Protein AF-A0A7S4FEI1-F1 (afdb_monomer)

InterPro domains:
  IPR031046 Carnosine synthase 1 [PTHR48066] (3-116)

Solvent-accessible surface area (backbone atoms only — not comparable to full-atom values): 7763 Å² total; per-residue (Å²): 130,86,86,80,53,77,41,28,31,39,32,52,73,62,85,70,90,66,58,76,46,37,78,15,80,45,72,69,45,41,54,49,46,55,50,53,46,64,76,40,38,72,61,54,26,67,72,67,73,50,90,49,73,87,72,69,42,73,44,79,46,64,56,82,84,78,87,54,68,48,76,53,70,45,63,52,84,41,35,80,78,44,74,49,49,27,35,44,44,78,49,50,88,75,70,42,80,70,53,70,40,79,71,45,85,65,57,70,72,58,51,50,54,53,53,50,49,49,52,54,52,31,70,74,68,18,81,90,55

pLDDT: mean 91.98, std 7.19, range [47.62, 98.12]

Foldseek 3Di:
DPDADPFKWKDWPDDDQLPLIATRRDPVSVVVSVVVCVVCVVVVCVVRVNDDVVNGDMDMHHDDDDWDKDKDFDDDQLDTPDIAIWTWDQADPSRHTPDIHTRDPDDPVVVVVVVVVVSVVSNVPVHVD

Nearest PDB structures (foldseek):
  7u9k-assembly1_B  TM=7.439E-01  e=8.350E-04  Staphylococcus aureus subsp. aureus NCTC 8325
  4wd3-assembly1_B  TM=6.731E-01  e=2.593E-04  Bacillus subtilis subsp. subtilis
  2zdh-assembly1_B  TM=7.473E-01  e=4.138E-03  unclassified
  2yzn-assembly1_B  TM=7.157E-01  e=5.293E-03  Thermus thermophilus HB8
  2yzg-assembly1_B  TM=7.152E-01  e=1.253E-02  Thermus thermophilus HB8

Secondary structure (DSSP, 8-state):
---PPSSEEEEESS-STTTT-EEESSHHHHHHHHHHHHHTHHHHHHHHT---TTTS-EEEEEPPPS--EEEEEEEETTEEEEEEEEEEPPP-GGG----EESS--S-HHHHHHHHHHHHHHHHHH-TT-

Radius of gyration: 17.28 Å; Cα contacts (8 Å, |Δi|>4): 193; chains: 1; bounding box: 33×35×39 Å

Mean predicted aligned error: 4.48 Å

Sequence (129 aa):
ANDLKLPLMVKPSLGAGKYFLCGAANLQELARGVQAFYANLPSFMGKWGIETADEARIVIEEFVTGSEVDVDAVIQDGKVLFAAVSDNKPPLHNFMETGCLCPSALPCEDQAKLLQLLENVVSMYGDGL

Organism: NCBI:txid73025

Structure (mmCIF, N/CA/C/O backbone):
data_AF-A0A7S4FEI1-F1
#
_entry.id   AF-A0A7S4FEI1-F1
#
loop_
_atom_site.group_PDB
_atom_site.id
_atom_site.type_symbol
_atom_site.label_atom_id
_atom_site.label_alt_id
_atom_site.label_comp_id
_atom_site.label_asym_id
_atom_site.label_entity_id
_atom_site.label_seq_id
_atom_site.pdbx_PDB_ins_code
_atom_site.Cartn_x
_atom_site.Cartn_y
_atom_site.Cartn_z
_atom_site.occupancy
_atom_site.B_iso_or_equiv
_atom_site.auth_seq_id
_atom_site.auth_comp_id
_atom_site.auth_asym_id
_atom_site.auth_atom_id
_atom_site.pdbx_PDB_model_num
ATOM 1 N N . ALA A 1 1 ? -11.150 1.471 -22.283 1.00 47.62 1 ALA A N 1
ATOM 2 C CA . ALA A 1 1 ? -10.052 1.487 -21.300 1.00 47.62 1 ALA A CA 1
ATOM 3 C C . ALA A 1 1 ? -10.105 2.846 -20.627 1.00 47.62 1 ALA A C 1
ATOM 5 O O . ALA A 1 1 ? -10.289 3.817 -21.347 1.00 47.62 1 ALA A O 1
ATOM 6 N N . ASN A 1 2 ? -10.075 2.917 -19.297 1.00 59.69 2 ASN A N 1
ATOM 7 C CA . ASN A 1 2 ? -10.034 4.211 -18.614 1.00 59.69 2 ASN A CA 1
ATOM 8 C C . ASN A 1 2 ? -8.683 4.873 -18.912 1.00 59.69 2 ASN A C 1
ATOM 10 O O . ASN A 1 2 ? -7.651 4.210 -18.805 1.00 59.69 2 ASN A O 1
ATOM 14 N N . ASP A 1 3 ? -8.701 6.143 -19.313 1.00 87.94 3 ASP A N 1
ATOM 15 C CA . ASP A 1 3 ? -7.488 6.916 -19.577 1.00 87.94 3 ASP A CA 1
ATOM 16 C C . ASP A 1 3 ? -6.783 7.218 -18.247 1.00 87.94 3 ASP A C 1
ATOM 18 O O . ASP A 1 3 ? -7.222 8.081 -17.486 1.00 87.94 3 ASP A O 1
ATOM 22 N N . LEU A 1 4 ? -5.711 6.474 -17.958 1.00 91.56 4 LEU A N 1
ATOM 23 C CA . LEU A 1 4 ? -4.880 6.678 -16.771 1.00 91.56 4 LEU A CA 1
ATOM 24 C C . LEU A 1 4 ? -4.077 7.980 -16.887 1.00 91.56 4 LEU A C 1
ATOM 26 O O . LEU A 1 4 ? -3.498 8.274 -17.938 1.00 91.56 4 LEU A O 1
ATOM 30 N N . LYS A 1 5 ? -3.990 8.735 -15.791 1.00 94.69 5 LYS A N 1
ATOM 31 C CA . LYS A 1 5 ? -3.251 9.998 -15.719 1.00 94.69 5 LYS A CA 1
ATOM 32 C C . LYS A 1 5 ? -1.927 9.826 -14.993 1.00 94.69 5 LYS A C 1
ATOM 34 O O . LYS A 1 5 ? -1.833 9.160 -13.971 1.00 94.69 5 LYS A O 1
ATOM 39 N N . LEU A 1 6 ? -0.898 10.480 -15.523 1.00 94.81 6 LEU A N 1
ATOM 40 C CA . LEU A 1 6 ? 0.394 10.591 -14.854 1.00 94.81 6 LEU A CA 1
ATOM 41 C C . LEU A 1 6 ? 0.277 11.472 -13.589 1.00 94.81 6 LEU A C 1
ATOM 43 O O . LEU A 1 6 ? -0.487 12.442 -13.614 1.00 94.81 6 LEU A O 1
ATOM 47 N N . PRO A 1 7 ? 1.075 11.211 -12.534 1.00 95.75 7 PRO A N 1
ATOM 48 C CA . PRO A 1 7 ? 2.044 10.117 -12.427 1.00 95.75 7 PRO A CA 1
ATOM 49 C C . PRO A 1 7 ? 1.381 8.747 -12.209 1.00 95.75 7 PRO A C 1
ATOM 51 O O . PRO A 1 7 ? 0.300 8.651 -11.641 1.00 95.75 7 PRO A O 1
ATOM 54 N N . LEU A 1 8 ? 2.047 7.686 -12.666 1.00 96.19 8 LEU A N 1
ATOM 55 C CA . LEU A 1 8 ? 1.599 6.295 -12.542 1.00 96.19 8 LEU A CA 1
ATOM 56 C C . LEU A 1 8 ? 2.522 5.495 -11.622 1.00 96.19 8 LEU A C 1
ATOM 58 O O . LEU A 1 8 ? 3.690 5.840 -11.448 1.00 96.19 8 LEU A O 1
ATOM 62 N N . MET A 1 9 ? 2.011 4.387 -11.099 1.00 94.75 9 MET A N 1
ATOM 63 C CA . MET A 1 9 ? 2.762 3.371 -10.370 1.00 94.75 9 MET A CA 1
ATOM 64 C C . MET A 1 9 ? 2.762 2.055 -11.130 1.00 94.75 9 MET A C 1
ATOM 66 O O . MET A 1 9 ? 1.725 1.608 -11.610 1.00 94.75 9 MET A O 1
ATOM 70 N N . VAL A 1 10 ? 3.930 1.421 -11.194 1.00 95.00 10 VAL A N 1
ATOM 71 C CA . VAL A 1 10 ? 4.117 0.046 -11.656 1.00 95.00 10 VAL A CA 1
ATOM 72 C C . VAL A 1 10 ? 4.426 -0.813 -10.440 1.00 95.00 10 VAL A C 1
ATOM 74 O O . VAL A 1 10 ? 5.393 -0.543 -9.724 1.00 95.00 10 VAL A O 1
ATOM 77 N N . LYS A 1 11 ? 3.624 -1.853 -10.215 1.00 93.94 11 LYS A N 1
ATOM 78 C CA . LYS A 1 11 ? 3.845 -2.827 -9.142 1.00 93.94 11 LYS A CA 1
ATOM 79 C C . LYS A 1 11 ? 3.569 -4.248 -9.623 1.00 93.94 11 LYS A C 1
ATOM 81 O O . LYS A 1 11 ? 2.666 -4.430 -10.440 1.00 93.94 11 LYS A O 1
ATOM 86 N N . PRO A 1 12 ? 4.296 -5.264 -9.142 1.00 93.62 12 PRO A N 1
ATOM 87 C CA . PRO A 1 12 ? 3.886 -6.646 -9.351 1.00 93.62 12 PRO A CA 1
ATOM 88 C C . PRO A 1 12 ? 2.496 -6.894 -8.748 1.00 93.62 12 PRO A C 1
ATOM 90 O O . PRO A 1 12 ? 2.151 -6.316 -7.719 1.00 93.62 12 PRO A O 1
ATOM 93 N N . SER A 1 13 ? 1.689 -7.750 -9.376 1.00 91.44 13 SER A N 1
ATOM 94 C CA . SER A 1 13 ? 0.368 -8.124 -8.847 1.00 91.44 13 SER A CA 1
ATOM 95 C C . SER A 1 13 ? 0.444 -9.073 -7.648 1.00 91.44 13 SER A C 1
ATOM 97 O O . SER A 1 13 ? -0.549 -9.258 -6.954 1.00 91.44 13 SER A O 1
ATOM 99 N N . LEU A 1 14 ? 1.602 -9.704 -7.441 1.00 90.38 14 LEU A N 1
ATOM 100 C CA . LEU A 1 14 ? 1.886 -10.664 -6.377 1.00 90.38 14 LEU A CA 1
ATOM 101 C C . LEU A 1 14 ? 3.173 -10.279 -5.639 1.00 90.38 14 LEU A C 1
ATOM 103 O O . LEU A 1 14 ? 3.964 -9.467 -6.115 1.00 90.38 14 LEU A O 1
ATOM 107 N N . GLY A 1 15 ? 3.414 -10.921 -4.499 1.00 88.12 15 GLY A N 1
ATOM 108 C CA . GLY A 1 15 ? 4.566 -10.642 -3.645 1.00 88.12 15 GLY A CA 1
ATOM 109 C C . GLY A 1 15 ? 4.314 -9.492 -2.669 1.00 88.12 15 GLY A C 1
ATOM 110 O O . GLY A 1 15 ? 3.203 -8.982 -2.550 1.00 88.12 15 GLY A O 1
ATOM 111 N N . ALA A 1 16 ? 5.353 -9.113 -1.927 1.00 86.19 16 ALA A N 1
ATOM 112 C CA . ALA A 1 16 ? 5.267 -8.117 -0.859 1.00 86.19 16 ALA A CA 1
ATOM 113 C C . ALA A 1 16 ? 6.559 -7.286 -0.732 1.00 86.19 16 ALA A C 1
ATOM 115 O O . ALA A 1 16 ? 7.520 -7.457 -1.488 1.00 86.19 16 ALA A O 1
ATOM 116 N N . GLY A 1 17 ? 6.595 -6.367 0.239 1.00 81.88 17 GLY A N 1
ATOM 117 C CA . GLY A 1 17 ? 7.811 -5.632 0.613 1.00 81.88 17 GLY A CA 1
ATOM 118 C C . GLY A 1 17 ? 8.298 -4.628 -0.434 1.00 81.88 17 GLY A C 1
ATOM 119 O O . GLY A 1 17 ? 9.501 -4.401 -0.546 1.00 81.88 17 GLY A O 1
ATOM 120 N N . LYS A 1 18 ? 7.377 -4.065 -1.229 1.00 81.06 18 LYS A N 1
ATOM 121 C CA . LYS A 1 18 ? 7.648 -3.009 -2.226 1.00 81.06 18 LYS A CA 1
ATOM 122 C C . LYS A 1 18 ? 8.659 -3.419 -3.315 1.00 81.06 18 LYS A C 1
ATOM 124 O O . LYS A 1 18 ? 9.283 -2.580 -3.962 1.00 81.06 18 LYS A O 1
ATOM 129 N N . TYR A 1 19 ? 8.808 -4.725 -3.552 1.00 81.62 19 TYR A N 1
ATOM 130 C CA . TYR A 1 19 ? 9.710 -5.266 -4.569 1.00 81.62 19 TYR A CA 1
ATOM 131 C C . TYR A 1 19 ? 9.279 -4.828 -5.977 1.00 81.62 19 TYR A C 1
ATOM 133 O O . TYR A 1 19 ? 8.124 -5.008 -6.350 1.00 81.62 19 TYR A O 1
ATOM 141 N N . PHE A 1 20 ? 10.207 -4.262 -6.756 1.00 85.94 20 PHE A N 1
ATOM 142 C CA . PHE A 1 20 ? 9.950 -3.698 -8.095 1.00 85.94 20 PHE A CA 1
ATOM 143 C C . PHE A 1 20 ? 8.848 -2.627 -8.160 1.00 85.94 20 PHE A C 1
ATOM 145 O O . PHE A 1 20 ? 8.312 -2.362 -9.235 1.00 85.94 20 PHE A O 1
ATOM 152 N N . LEU A 1 21 ? 8.539 -1.978 -7.036 1.00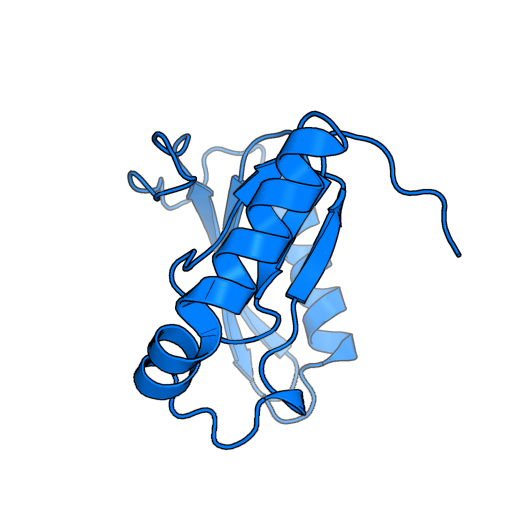 89.12 21 LEU A N 1
ATOM 153 C CA . LEU A 1 21 ? 7.637 -0.836 -7.012 1.00 89.12 21 LEU A CA 1
ATOM 154 C C . LEU A 1 21 ? 8.324 0.378 -7.659 1.00 89.12 21 LEU A C 1
ATOM 156 O O . LEU A 1 21 ? 9.398 0.797 -7.225 1.00 89.12 21 LEU A O 1
ATOM 160 N N . CYS A 1 22 ? 7.724 0.939 -8.709 1.00 91.88 22 CYS A N 1
ATOM 161 C CA . CYS A 1 22 ? 8.309 2.037 -9.479 1.00 91.88 22 CYS A CA 1
ATOM 162 C C . CYS A 1 22 ? 7.270 3.120 -9.781 1.00 91.88 22 CYS A C 1
ATOM 164 O O . CYS A 1 22 ? 6.207 2.827 -10.323 1.00 91.88 22 CYS A O 1
ATOM 166 N N . GLY A 1 23 ? 7.598 4.372 -9.456 1.00 93.44 23 GLY A N 1
ATOM 167 C CA . GLY A 1 23 ? 6.818 5.539 -9.867 1.00 93.44 23 GLY A CA 1
ATOM 168 C C . GLY A 1 23 ? 7.279 6.073 -11.219 1.00 93.44 23 GLY A C 1
ATOM 169 O O . GLY A 1 23 ? 8.473 6.073 -11.516 1.00 93.44 23 GLY A O 1
ATOM 170 N N . ALA A 1 24 ? 6.328 6.538 -12.025 1.00 95.44 24 ALA A N 1
ATOM 171 C CA . ALA A 1 24 ? 6.554 7.065 -13.361 1.00 95.44 24 ALA A CA 1
ATOM 172 C C . ALA A 1 24 ? 5.822 8.398 -13.559 1.00 95.44 24 ALA A C 1
ATOM 174 O O . ALA A 1 24 ? 4.599 8.444 -13.680 1.00 95.44 24 ALA A O 1
ATOM 175 N N . ALA A 1 25 ? 6.574 9.493 -13.651 1.00 95.94 25 ALA A N 1
ATOM 176 C CA . ALA A 1 25 ? 6.047 10.828 -13.930 1.00 95.94 25 ALA A CA 1
ATOM 177 C C . ALA A 1 25 ? 5.783 11.071 -15.425 1.00 95.94 25 ALA A C 1
ATOM 179 O O . ALA A 1 25 ? 5.126 12.041 -15.798 1.00 95.94 25 ALA A O 1
ATOM 180 N N . ASN A 1 26 ? 6.290 10.197 -16.296 1.00 96.44 26 ASN A N 1
ATOM 181 C CA . ASN A 1 26 ? 6.115 10.266 -17.744 1.00 96.44 26 ASN A CA 1
ATOM 182 C C . ASN A 1 26 ? 6.146 8.868 -18.388 1.00 96.44 26 ASN A C 1
ATOM 184 O O . ASN A 1 26 ? 6.508 7.871 -17.761 1.00 96.44 26 ASN A O 1
ATOM 188 N N . LEU A 1 27 ? 5.791 8.794 -19.675 1.00 95.94 27 LEU A N 1
ATOM 189 C CA . LEU A 1 27 ? 5.736 7.530 -20.423 1.00 95.94 27 LEU A CA 1
ATOM 190 C C . LEU A 1 27 ? 7.103 6.845 -20.573 1.00 95.94 27 LEU A C 1
ATOM 192 O O . LEU A 1 27 ? 7.166 5.621 -20.674 1.00 95.94 27 LEU A O 1
ATOM 196 N N . GLN A 1 28 ? 8.199 7.609 -20.580 1.00 97.44 28 GLN A N 1
ATOM 197 C CA . GLN A 1 28 ? 9.542 7.039 -20.678 1.00 97.44 28 GLN A CA 1
ATOM 198 C C . GLN A 1 28 ? 9.926 6.313 -19.383 1.00 97.44 28 GLN A C 1
ATOM 200 O O . GLN A 1 28 ? 10.482 5.216 -19.429 1.00 97.44 28 GLN A O 1
ATOM 205 N N . GLU A 1 29 ? 9.613 6.901 -18.229 1.00 96.19 29 GLU A N 1
ATOM 206 C CA . GLU A 1 29 ? 9.776 6.260 -16.922 1.00 96.19 29 GLU A CA 1
ATOM 207 C C . GLU A 1 29 ? 8.876 5.037 -16.773 1.00 96.19 29 GLU A C 1
ATOM 209 O O . GLU A 1 29 ? 9.350 4.001 -16.311 1.00 96.19 29 GLU A O 1
ATOM 214 N N . LEU A 1 30 ? 7.629 5.116 -17.248 1.00 96.38 30 LEU A N 1
ATOM 215 C CA . LEU A 1 30 ? 6.710 3.978 -17.260 1.00 96.38 30 LEU A CA 1
ATOM 216 C C . LEU A 1 30 ? 7.303 2.804 -18.049 1.00 96.38 30 LEU A C 1
ATOM 218 O O . LEU A 1 30 ? 7.411 1.695 -17.527 1.00 96.38 30 LEU A O 1
ATOM 222 N N . ALA A 1 31 ? 7.742 3.054 -19.287 1.00 96.31 31 ALA A N 1
ATOM 223 C CA . ALA A 1 31 ? 8.361 2.034 -20.129 1.00 96.31 31 ALA A CA 1
ATOM 224 C C . ALA A 1 31 ? 9.601 1.422 -19.459 1.00 96.31 31 ALA A C 1
ATOM 226 O O . ALA A 1 31 ? 9.780 0.204 -19.488 1.00 96.31 31 ALA A O 1
ATOM 227 N N . ARG A 1 32 ? 10.424 2.249 -18.802 1.00 96.06 32 ARG A N 1
ATOM 228 C CA . ARG A 1 32 ? 11.606 1.793 -18.061 1.00 96.06 32 ARG A CA 1
ATOM 229 C C . ARG A 1 32 ? 11.233 0.898 -16.878 1.00 96.06 32 ARG A C 1
ATOM 231 O O . ARG A 1 32 ? 11.870 -0.135 -16.702 1.00 96.06 32 ARG A O 1
ATOM 238 N N . GLY A 1 33 ? 10.217 1.263 -16.095 1.00 94.00 33 GLY A N 1
ATOM 239 C CA . GLY A 1 33 ? 9.743 0.469 -14.957 1.00 94.00 33 GLY A CA 1
ATOM 240 C C . GLY A 1 33 ? 9.230 -0.907 -15.386 1.00 94.00 33 GLY A C 1
ATOM 241 O O . GLY A 1 33 ? 9.636 -1.927 -14.830 1.00 94.00 33 GLY A O 1
ATOM 242 N N . VAL A 1 34 ? 8.423 -0.948 -16.451 1.00 95.31 34 VAL A N 1
ATOM 243 C CA . VAL A 1 34 ? 7.917 -2.200 -17.038 1.00 95.31 34 VAL A CA 1
ATOM 244 C C . VAL A 1 34 ? 9.063 -3.081 -17.540 1.00 95.31 34 VAL A C 1
ATOM 246 O O . VAL A 1 34 ? 9.131 -4.264 -17.210 1.00 95.31 34 VAL A O 1
ATOM 249 N N . GLN A 1 35 ? 9.997 -2.513 -18.307 1.00 95.44 35 GLN A N 1
ATOM 250 C CA . GLN A 1 35 ? 11.161 -3.247 -18.813 1.00 95.44 35 GLN A CA 1
ATOM 251 C C . GLN A 1 35 ? 12.044 -3.775 -17.678 1.00 95.44 35 GLN A C 1
ATOM 253 O O . GLN A 1 35 ? 12.506 -4.912 -17.746 1.00 95.44 35 GLN A O 1
ATOM 258 N N . ALA A 1 36 ? 12.252 -2.981 -16.623 1.00 93.25 36 ALA A N 1
ATOM 259 C CA . ALA A 1 36 ? 13.047 -3.383 -15.470 1.00 93.25 36 ALA A CA 1
ATOM 260 C C . ALA A 1 36 ? 12.434 -4.584 -14.735 1.00 93.25 36 ALA A C 1
ATOM 262 O O . ALA A 1 36 ? 13.176 -5.489 -14.355 1.00 93.25 36 ALA A O 1
ATOM 263 N N . PHE A 1 37 ? 11.106 -4.634 -14.577 1.00 93.44 37 PHE A N 1
ATOM 264 C CA . PHE A 1 37 ? 10.431 -5.800 -14.002 1.00 93.44 37 PHE A CA 1
ATOM 265 C C . PHE A 1 37 ? 10.671 -7.055 -14.850 1.00 93.44 37 PHE A C 1
ATOM 267 O O . PHE A 1 37 ? 11.189 -8.047 -14.340 1.00 93.44 37 PHE A O 1
ATOM 274 N N . TYR A 1 38 ? 10.387 -7.001 -16.156 1.00 92.88 38 TYR A N 1
ATOM 275 C CA . TYR A 1 38 ? 10.528 -8.173 -17.027 1.00 92.88 38 TYR A CA 1
ATOM 276 C C . TYR A 1 38 ? 11.980 -8.633 -17.205 1.00 92.88 38 TYR A C 1
ATOM 278 O O . TYR A 1 38 ? 12.236 -9.832 -17.291 1.00 92.88 38 TYR A O 1
ATOM 286 N N . ALA A 1 39 ? 12.947 -7.712 -17.182 1.00 94.00 39 ALA A N 1
ATOM 287 C CA . ALA A 1 39 ? 14.368 -8.060 -17.182 1.00 94.00 39 ALA A CA 1
ATOM 288 C C . ALA A 1 39 ? 14.794 -8.830 -15.916 1.00 94.00 39 ALA A C 1
ATOM 290 O O . ALA A 1 39 ? 15.758 -9.590 -15.954 1.00 94.00 39 ALA A O 1
ATOM 291 N N . ASN A 1 40 ? 14.073 -8.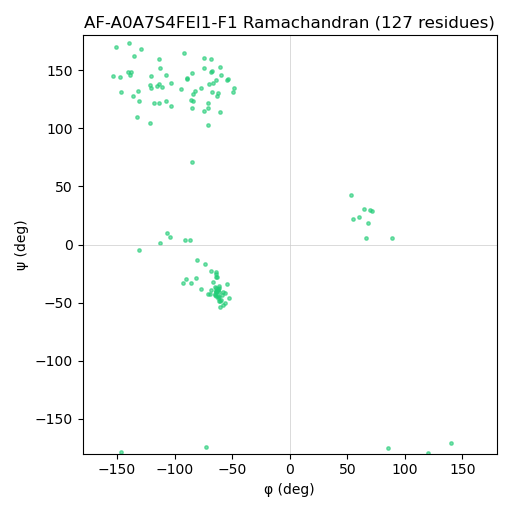655 -14.804 1.00 93.06 40 ASN A N 1
ATOM 292 C CA . ASN A 1 40 ? 14.333 -9.327 -13.531 1.00 93.06 40 ASN A CA 1
ATOM 293 C C . ASN A 1 40 ? 13.306 -10.423 -13.200 1.00 93.06 40 ASN A C 1
ATOM 295 O O . ASN A 1 40 ? 13.321 -10.958 -12.087 1.00 93.06 40 ASN A O 1
ATOM 299 N N . LEU A 1 41 ? 12.445 -10.790 -14.155 1.00 92.31 41 LEU A N 1
ATOM 300 C CA . LEU A 1 41 ? 11.352 -11.737 -13.951 1.00 92.31 41 LEU A CA 1
ATOM 301 C C . LEU A 1 41 ? 11.811 -13.074 -13.338 1.00 92.31 41 LEU A C 1
ATOM 303 O O . LEU A 1 41 ? 11.204 -13.483 -12.350 1.00 92.31 41 LEU A O 1
ATOM 307 N N . PRO A 1 42 ? 12.906 -13.723 -13.798 1.00 93.31 42 PRO A N 1
ATOM 308 C CA . PRO A 1 42 ? 13.347 -14.986 -13.199 1.00 93.31 42 PRO A CA 1
ATOM 309 C C . PRO A 1 42 ? 13.726 -14.858 -11.717 1.00 93.31 42 PRO A C 1
ATOM 311 O O . PRO A 1 42 ? 13.436 -15.745 -10.919 1.00 93.31 42 PRO A O 1
ATOM 314 N N . SER A 1 43 ? 14.343 -13.735 -11.333 1.00 92.81 43 SER A N 1
ATOM 315 C CA . SER A 1 43 ? 14.720 -13.455 -9.940 1.00 92.81 43 SER A CA 1
ATOM 316 C C . SER A 1 43 ? 13.486 -13.206 -9.071 1.00 92.81 43 SER A C 1
ATOM 318 O O . SER A 1 43 ? 13.378 -13.737 -7.966 1.00 92.81 43 SER A O 1
ATOM 320 N N . PHE A 1 44 ? 12.521 -12.444 -9.594 1.00 92.69 44 PHE A N 1
ATOM 321 C CA . PHE A 1 44 ? 11.243 -12.213 -8.930 1.00 92.69 44 PHE A CA 1
ATOM 322 C C . PHE A 1 44 ? 10.473 -13.522 -8.709 1.00 92.69 44 PHE A C 1
ATOM 324 O O . PHE A 1 44 ? 10.057 -13.800 -7.585 1.00 92.69 44 PHE A O 1
ATOM 331 N N . MET A 1 45 ? 10.350 -14.347 -9.752 1.00 93.56 45 MET A N 1
ATOM 332 C CA . MET A 1 45 ? 9.674 -15.643 -9.687 1.00 93.56 45 MET A CA 1
ATOM 333 C C . MET A 1 45 ? 10.338 -16.578 -8.675 1.00 93.56 45 MET A C 1
ATOM 335 O O . MET A 1 45 ? 9.659 -17.117 -7.806 1.00 93.56 45 MET A O 1
ATOM 339 N N . GLY A 1 46 ? 11.670 -16.698 -8.718 1.00 93.56 46 GLY A N 1
ATOM 340 C CA . GLY A 1 46 ? 12.418 -17.523 -7.770 1.00 93.56 46 GLY A CA 1
ATOM 341 C C . GLY 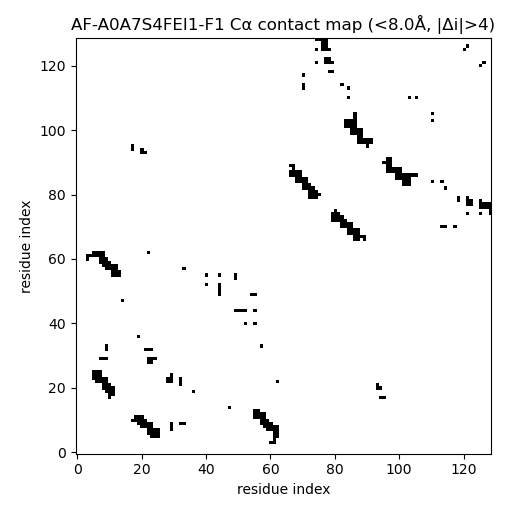A 1 46 ? 12.269 -17.067 -6.315 1.00 93.56 46 GLY A C 1
ATOM 342 O O . GLY A 1 46 ? 12.186 -17.902 -5.419 1.00 93.56 46 GLY A O 1
ATOM 343 N N . LYS A 1 47 ? 12.184 -15.752 -6.066 1.00 92.75 47 LYS A N 1
ATOM 344 C CA . LYS A 1 47 ? 11.991 -15.202 -4.715 1.00 92.75 47 LYS A CA 1
ATOM 345 C C . LYS A 1 47 ? 10.610 -15.514 -4.134 1.00 92.75 47 LYS A C 1
ATOM 347 O O . LYS A 1 47 ? 10.509 -15.755 -2.935 1.00 92.75 47 LYS A O 1
ATOM 352 N N . TRP A 1 48 ? 9.566 -15.463 -4.959 1.00 92.38 48 TRP A N 1
ATOM 353 C CA . TRP A 1 48 ? 8.175 -15.595 -4.511 1.00 92.38 48 TRP A CA 1
ATOM 354 C C . TRP A 1 48 ? 7.551 -16.961 -4.810 1.00 92.38 48 TRP A C 1
ATOM 356 O O . TRP A 1 48 ? 6.361 -17.137 -4.577 1.00 92.38 48 TRP A O 1
ATOM 366 N N . GLY A 1 49 ? 8.337 -17.923 -5.302 1.00 92.31 49 GLY A N 1
ATOM 367 C CA . GLY A 1 49 ? 7.857 -19.272 -5.610 1.00 92.31 49 GLY A CA 1
ATOM 368 C C . GLY A 1 49 ? 6.826 -19.305 -6.739 1.00 92.31 49 GLY A C 1
ATOM 369 O O . GLY A 1 49 ? 5.932 -20.142 -6.716 1.00 92.31 49 GLY A O 1
ATOM 370 N N . ILE A 1 50 ? 6.919 -18.379 -7.696 1.00 91.81 50 ILE A N 1
ATOM 371 C CA . ILE A 1 50 ? 6.009 -18.321 -8.843 1.00 91.81 50 ILE A CA 1
ATOM 372 C C . ILE A 1 50 ? 6.522 -19.284 -9.913 1.00 91.81 50 ILE A C 1
ATOM 374 O O . ILE A 1 50 ? 7.666 -19.165 -10.357 1.00 91.81 50 ILE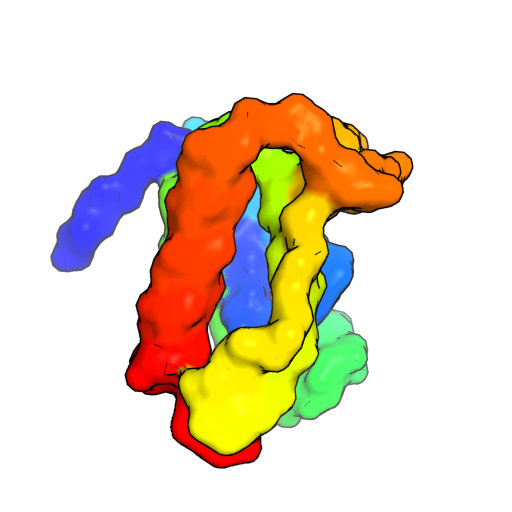 A O 1
ATOM 378 N N . GLU A 1 51 ? 5.682 -20.227 -10.331 1.00 90.44 51 GLU A N 1
ATOM 379 C CA . GLU A 1 51 ? 6.081 -21.300 -11.246 1.00 90.44 51 GLU A CA 1
ATOM 380 C C . GLU A 1 51 ? 5.980 -20.874 -12.711 1.00 90.44 51 GLU A C 1
ATOM 382 O O . GLU A 1 51 ? 6.803 -21.278 -13.536 1.00 90.44 51 GLU A O 1
ATOM 387 N N . THR A 1 52 ? 5.005 -20.022 -13.043 1.00 89.06 52 THR A N 1
ATOM 388 C CA . THR A 1 52 ? 4.745 -19.612 -14.426 1.00 89.06 52 THR A CA 1
ATOM 389 C C . THR A 1 52 ? 4.863 -18.103 -14.623 1.00 89.06 52 THR A C 1
ATOM 391 O O . THR A 1 52 ? 4.500 -17.296 -13.770 1.00 89.06 52 THR A O 1
ATOM 394 N N . ALA A 1 53 ? 5.358 -17.688 -15.791 1.00 84.62 53 ALA A N 1
ATOM 395 C CA . ALA A 1 53 ? 5.459 -16.265 -16.123 1.00 84.62 53 ALA A CA 1
ATOM 396 C C . ALA A 1 53 ? 4.079 -15.580 -16.192 1.00 84.62 53 ALA A C 1
ATOM 398 O O . ALA A 1 53 ? 3.974 -14.389 -15.909 1.00 84.62 53 ALA A O 1
ATOM 399 N N . ASP A 1 54 ? 3.022 -16.333 -16.514 1.00 86.44 54 ASP A N 1
ATOM 400 C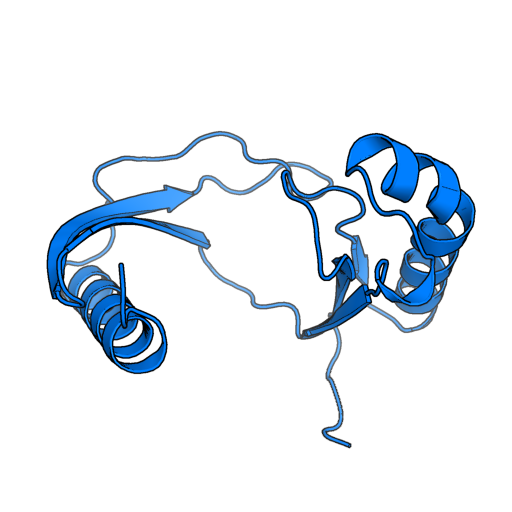 CA . ASP A 1 54 ? 1.652 -15.821 -16.626 1.00 86.44 54 ASP A CA 1
ATOM 401 C C . ASP A 1 54 ? 1.050 -15.392 -15.278 1.00 86.44 54 ASP A C 1
ATOM 403 O O . ASP A 1 54 ? 0.125 -14.572 -15.248 1.00 86.44 54 ASP A O 1
ATOM 407 N N . GLU A 1 55 ? 1.572 -15.920 -14.170 1.00 85.94 55 GLU A N 1
ATOM 408 C CA . GLU A 1 55 ? 1.219 -15.531 -12.799 1.00 85.94 55 GLU A CA 1
ATOM 409 C C . GLU A 1 55 ? 1.967 -14.268 -12.351 1.00 85.94 55 GLU A C 1
ATOM 411 O O . GLU A 1 55 ? 1.454 -13.476 -11.557 1.00 85.94 55 GLU A O 1
ATOM 416 N N . ALA A 1 56 ? 3.163 -14.030 -12.892 1.00 88.50 56 ALA A N 1
ATOM 417 C CA . ALA A 1 56 ? 3.998 -12.880 -12.569 1.00 88.50 56 ALA A CA 1
ATOM 418 C C . ALA A 1 56 ? 3.613 -11.647 -13.410 1.00 88.50 56 ALA A C 1
ATOM 420 O O . ALA A 1 56 ? 4.343 -11.208 -14.301 1.00 88.50 56 ALA A O 1
ATOM 421 N N . ARG A 1 57 ? 2.442 -11.075 -13.109 1.00 91.38 57 ARG A N 1
ATOM 422 C CA . ARG A 1 57 ? 1.906 -9.882 -13.784 1.00 91.38 57 ARG A CA 1
ATOM 423 C C . ARG A 1 57 ? 2.306 -8.592 -13.075 1.00 91.38 57 ARG A C 1
ATOM 425 O O . ARG A 1 57 ? 2.713 -8.585 -11.914 1.00 91.38 57 ARG A O 1
ATOM 432 N N . ILE A 1 58 ? 2.127 -7.482 -13.783 1.00 93.75 58 ILE A N 1
ATOM 433 C CA . ILE A 1 58 ? 2.202 -6.131 -13.224 1.00 93.75 58 ILE A CA 1
ATOM 434 C C . ILE A 1 58 ? 0.827 -5.468 -13.242 1.00 93.75 58 ILE A C 1
ATOM 436 O O . ILE A 1 58 ? -0.002 -5.740 -14.111 1.00 93.75 58 ILE A O 1
ATOM 440 N N . VAL A 1 59 ? 0.624 -4.556 -12.303 1.00 94.88 59 VAL A N 1
ATOM 441 C CA . VAL A 1 59 ? -0.484 -3.609 -12.255 1.00 94.88 59 VAL A CA 1
ATOM 442 C C . VAL A 1 59 ? 0.088 -2.218 -12.504 1.00 94.88 59 VAL A C 1
ATOM 444 O O . VAL A 1 59 ? 1.133 -1.862 -11.952 1.00 94.88 59 VAL A O 1
ATOM 447 N N . ILE A 1 60 ? -0.597 -1.455 -13.355 1.00 95.62 60 ILE A N 1
ATOM 448 C CA . ILE A 1 60 ? -0.323 -0.038 -13.587 1.00 95.62 60 ILE A CA 1
ATOM 449 C C . ILE A 1 60 ? -1.526 0.742 -13.066 1.00 95.62 60 ILE A C 1
ATOM 451 O O . ILE A 1 60 ? -2.648 0.511 -13.516 1.00 95.62 60 ILE A O 1
ATOM 455 N N . GLU A 1 61 ? -1.290 1.646 -12.126 1.00 95.44 61 GLU A N 1
ATOM 456 C CA . GLU A 1 61 ? -2.331 2.448 -11.477 1.00 95.44 61 GLU A CA 1
ATOM 457 C C . GLU A 1 61 ? -1.916 3.916 -11.375 1.00 95.44 61 GLU A C 1
ATOM 459 O O . GLU A 1 61 ? -0.738 4.248 -11.513 1.00 95.44 61 GLU A O 1
ATOM 464 N N . GLU A 1 62 ? -2.882 4.807 -11.158 1.00 96.19 62 GLU A N 1
ATOM 465 C CA . GLU A 1 62 ? -2.586 6.212 -10.878 1.00 96.19 62 GLU A CA 1
ATOM 466 C C . GLU A 1 62 ? -1.882 6.346 -9.528 1.00 96.19 62 GLU A C 1
ATOM 468 O O . GLU A 1 62 ? -2.230 5.679 -8.553 1.00 96.19 62 GLU A O 1
ATOM 473 N N . PHE A 1 63 ? -0.876 7.214 -9.467 1.00 93.69 63 PHE A N 1
ATOM 474 C CA . PHE A 1 63 ? -0.190 7.501 -8.220 1.00 93.69 63 PHE A CA 1
ATOM 475 C C . PHE A 1 63 ? -1.104 8.305 -7.293 1.00 93.69 63 PHE A C 1
ATOM 477 O O . PHE A 1 63 ? -1.484 9.439 -7.596 1.00 93.69 63 PHE A O 1
ATOM 484 N N . VAL A 1 64 ? -1.427 7.726 -6.139 1.00 92.69 64 VAL A N 1
ATOM 485 C CA . VAL A 1 64 ? -2.221 8.390 -5.106 1.00 92.69 64 VAL A CA 1
ATOM 486 C C . VAL A 1 64 ? -1.298 9.236 -4.237 1.00 92.69 64 VAL A C 1
ATOM 488 O O . VAL A 1 64 ? -0.399 8.727 -3.572 1.00 92.69 64 VAL A O 1
ATOM 491 N N . THR A 1 65 ? -1.517 10.548 -4.244 1.00 90.19 65 THR A N 1
ATOM 492 C CA . THR A 1 65 ? -0.807 11.482 -3.367 1.00 90.19 65 THR A CA 1
ATOM 493 C C . THR A 1 65 ? -1.489 11.575 -2.009 1.00 90.19 65 THR A C 1
ATOM 495 O O . THR A 1 65 ? -2.716 11.573 -1.942 1.00 90.19 65 THR A O 1
ATOM 498 N N . GLY A 1 66 ? -0.716 11.803 -0.953 1.00 91.00 66 GLY A N 1
ATOM 499 C CA . GLY A 1 66 ? -1.241 12.065 0.383 1.00 91.00 66 GLY A CA 1
ATOM 500 C C . GLY A 1 66 ? -0.420 11.362 1.452 1.00 91.00 66 GLY A C 1
ATOM 501 O O . GLY A 1 66 ? 0.657 10.837 1.169 1.00 91.00 66 GLY A O 1
ATOM 502 N N . SER A 1 67 ? -0.935 11.379 2.676 1.00 90.06 67 SER A N 1
ATOM 503 C CA . SER A 1 67 ? -0.388 10.578 3.769 1.00 90.06 67 SER A CA 1
ATOM 504 C C . SER A 1 67 ? -0.823 9.122 3.614 1.00 90.06 67 SER A C 1
ATOM 506 O O . SER A 1 67 ? -1.992 8.850 3.346 1.00 90.06 67 SER A O 1
ATOM 5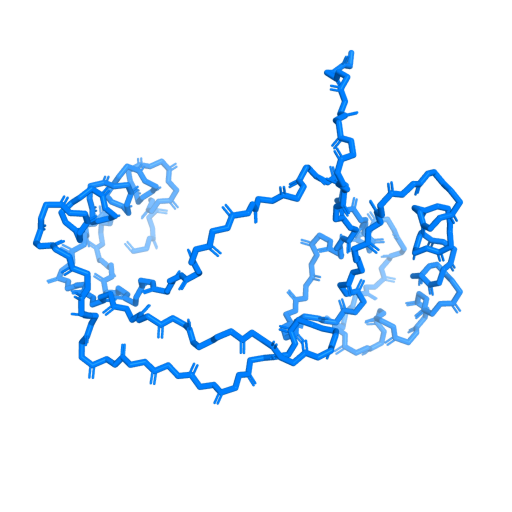08 N N . GLU A 1 68 ? 0.120 8.204 3.792 1.00 94.25 68 GLU A N 1
ATOM 509 C CA . GLU A 1 68 ? -0.122 6.761 3.821 1.00 94.25 68 GLU A CA 1
ATOM 510 C C . GLU A 1 68 ? -0.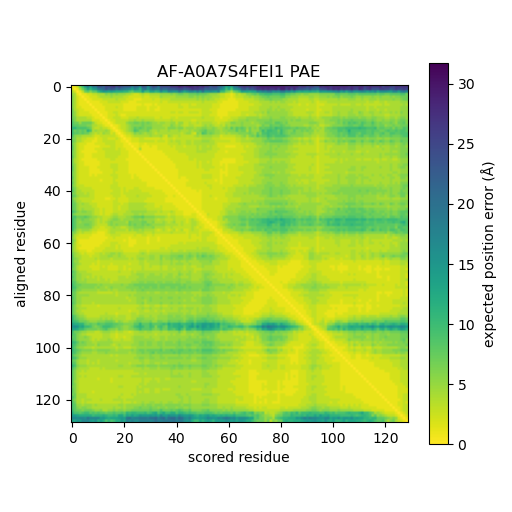436 6.335 5.263 1.00 94.25 68 GLU A C 1
ATOM 512 O O . GLU A 1 68 ? 0.135 6.875 6.215 1.00 94.25 68 GLU A O 1
ATOM 517 N N . VAL A 1 69 ? -1.357 5.389 5.422 1.00 96.19 69 VAL A N 1
ATOM 518 C CA . VAL A 1 69 ? -1.742 4.813 6.713 1.00 96.19 69 VAL A CA 1
ATOM 519 C C . VAL A 1 69 ? -1.965 3.321 6.552 1.00 96.19 69 VAL A C 1
ATOM 521 O O . VAL A 1 69 ? -2.460 2.886 5.510 1.00 96.19 69 VAL A O 1
ATOM 524 N N . ASP A 1 70 ? -1.677 2.574 7.609 1.00 96.62 70 ASP A N 1
ATOM 525 C CA . ASP A 1 70 ? -2.001 1.156 7.715 1.00 96.62 70 ASP A CA 1
ATOM 526 C C . ASP A 1 70 ? -3.151 0.954 8.707 1.00 96.62 70 ASP A C 1
ATOM 528 O O . ASP A 1 70 ? -3.276 1.680 9.698 1.00 96.62 70 ASP A O 1
ATOM 532 N N . VAL A 1 71 ? -4.010 -0.031 8.434 1.00 97.25 71 VAL A N 1
ATOM 533 C CA . VAL A 1 71 ? -5.077 -0.451 9.351 1.00 97.25 71 VAL A CA 1
ATOM 534 C C . VAL A 1 71 ? -4.890 -1.925 9.677 1.00 97.25 71 VAL A C 1
ATOM 536 O O . VAL A 1 71 ? -5.203 -2.796 8.866 1.00 97.25 71 VAL A O 1
ATOM 539 N N . ASP A 1 72 ? -4.394 -2.199 10.878 1.00 96.44 72 ASP A N 1
ATOM 540 C CA . ASP A 1 72 ? -4.249 -3.552 11.407 1.00 96.44 72 ASP A CA 1
ATOM 541 C C . ASP A 1 72 ? -5.575 -3.999 12.019 1.00 96.44 72 ASP A C 1
ATOM 543 O O . ASP A 1 72 ? -6.138 -3.276 12.843 1.00 96.44 72 ASP A O 1
ATOM 547 N N . ALA A 1 73 ? -6.075 -5.184 11.656 1.00 96.19 73 ALA A N 1
ATOM 548 C CA . ALA A 1 73 ? -7.381 -5.659 12.106 1.00 96.19 73 ALA A CA 1
ATOM 549 C C . ALA A 1 73 ? -7.393 -7.137 12.514 1.00 96.19 73 ALA A C 1
ATOM 551 O O . ALA A 1 73 ? -6.690 -7.969 11.942 1.00 96.19 73 ALA A O 1
ATOM 552 N N . VAL A 1 74 ? -8.251 -7.463 13.484 1.00 96.00 74 VAL A N 1
ATOM 553 C CA . VAL A 1 74 ? -8.660 -8.838 13.795 1.00 96.00 74 VAL A CA 1
ATOM 554 C C . VAL A 1 74 ? -10.049 -9.037 13.214 1.00 96.00 74 VAL A C 1
ATOM 556 O O . VAL A 1 74 ? -10.983 -8.338 13.608 1.00 96.00 74 VAL A O 1
ATOM 559 N N . ILE A 1 75 ? -10.174 -9.983 12.289 1.00 95.94 75 ILE A N 1
ATOM 560 C CA . ILE A 1 75 ? -11.434 -10.338 11.636 1.00 95.94 75 ILE A CA 1
ATOM 561 C C . ILE A 1 75 ? -11.797 -11.759 12.061 1.00 95.94 75 ILE A C 1
ATOM 563 O O . ILE A 1 75 ? -10.914 -12.606 12.175 1.00 95.94 75 ILE A O 1
ATOM 567 N N . GLN A 1 76 ? -13.075 -11.981 12.353 1.00 93.12 76 GLN A N 1
ATOM 568 C CA . GLN A 1 76 ? -13.623 -13.305 12.611 1.00 93.12 76 GLN A CA 1
ATOM 569 C C . GLN A 1 76 ? -15.061 -13.381 12.105 1.00 93.12 76 GLN A C 1
ATOM 571 O O . GLN A 1 76 ? -15.886 -12.526 12.442 1.00 93.12 76 GLN A O 1
ATOM 576 N N . ASP A 1 77 ? -15.367 -14.435 11.352 1.00 91.06 77 ASP A N 1
ATOM 577 C CA . ASP A 1 77 ? -16.689 -14.696 10.781 1.00 91.06 77 ASP A CA 1
ATOM 578 C C . ASP A 1 77 ? -17.208 -13.482 9.984 1.00 91.06 77 ASP A C 1
ATOM 580 O O . ASP A 1 77 ? -18.363 -13.063 10.124 1.00 91.06 77 ASP A O 1
ATOM 584 N N . GLY A 1 78 ? -16.316 -12.865 9.199 1.00 91.44 78 GLY A N 1
ATOM 585 C CA . GLY A 1 78 ? -16.615 -11.676 8.398 1.00 91.44 78 GLY A CA 1
ATOM 586 C C . GLY A 1 78 ? -16.893 -10.404 9.211 1.00 91.44 78 GLY A C 1
ATOM 587 O O . GLY A 1 78 ? -17.501 -9.469 8.692 1.00 91.44 78 GLY A O 1
ATOM 588 N N . LYS A 1 79 ? -16.490 -10.346 10.488 1.00 91.94 79 LYS A N 1
ATOM 589 C CA . LYS A 1 79 ? -16.662 -9.169 11.357 1.00 91.94 79 LYS A CA 1
ATOM 590 C C . LYS A 1 79 ? -15.333 -8.659 11.883 1.00 91.94 79 LYS A C 1
ATOM 592 O O . LYS A 1 79 ? -14.517 -9.441 12.363 1.00 91.94 79 LYS A O 1
ATOM 597 N N . VAL A 1 80 ? -15.153 -7.341 11.879 1.00 96.06 80 VAL A N 1
ATOM 598 C CA . VAL A 1 80 ? -14.007 -6.695 12.524 1.00 96.06 80 VAL A CA 1
ATOM 599 C C . VAL A 1 80 ? -14.212 -6.709 14.043 1.00 96.06 80 VAL A C 1
ATOM 601 O O . VAL A 1 80 ? -15.139 -6.099 14.572 1.00 96.06 80 VAL A O 1
ATOM 604 N N . LEU A 1 81 ? -13.349 -7.423 14.765 1.00 95.75 81 LEU A N 1
ATOM 605 C CA . LEU A 1 81 ? -13.358 -7.486 16.232 1.00 95.75 81 LEU A CA 1
ATOM 606 C C . LEU A 1 81 ? -12.483 -6.404 16.867 1.00 95.75 81 LEU A C 1
ATOM 608 O O . LEU A 1 81 ? -12.735 -5.961 17.987 1.00 95.75 81 LEU A O 1
ATOM 612 N N . PHE A 1 82 ? -11.430 -6.008 16.159 1.00 96.44 82 PHE A N 1
ATOM 613 C CA . PHE A 1 82 ? -10.489 -4.977 16.567 1.00 96.44 82 PHE A CA 1
ATOM 614 C C . PHE A 1 82 ? -9.866 -4.353 15.324 1.00 96.44 82 PHE A C 1
ATOM 616 O O . PHE A 1 82 ? -9.604 -5.065 14.355 1.00 96.44 82 PHE A O 1
ATOM 623 N N . ALA A 1 83 ? -9.587 -3.053 15.380 1.00 97.06 83 ALA A N 1
ATOM 624 C CA . ALA A 1 83 ? -8.790 -2.371 14.377 1.00 97.06 83 ALA A CA 1
ATOM 625 C C . ALA A 1 83 ? -7.971 -1.234 15.000 1.00 97.06 83 ALA A C 1
ATOM 627 O O . ALA A 1 83 ? -8.443 -0.548 15.912 1.00 97.06 83 ALA A O 1
ATOM 628 N N . ALA A 1 84 ? -6.762 -1.022 14.488 1.00 96.56 84 ALA A N 1
ATOM 629 C CA . ALA A 1 84 ? -5.889 0.083 14.855 1.00 96.56 84 ALA A CA 1
ATOM 630 C C . ALA A 1 84 ? -5.345 0.759 13.596 1.00 96.56 84 ALA A C 1
ATOM 632 O O . ALA A 1 84 ? -4.868 0.090 12.684 1.00 96.56 84 ALA A O 1
ATOM 633 N N . VAL A 1 85 ? -5.416 2.089 13.562 1.00 98.12 85 VAL A N 1
ATOM 634 C CA . VAL A 1 85 ? -4.850 2.898 12.478 1.00 98.12 85 VAL A CA 1
ATOM 635 C C . VAL A 1 85 ? -3.447 3.345 12.878 1.00 98.12 85 VAL A C 1
ATOM 637 O O . VAL A 1 85 ? -3.254 3.841 13.994 1.00 98.12 85 VAL A O 1
ATOM 640 N N . SER A 1 86 ? -2.494 3.210 11.961 1.00 97.88 86 SER A N 1
ATOM 641 C CA . SER A 1 86 ? -1.104 3.639 12.107 1.00 97.88 86 SER A CA 1
ATOM 642 C C . SER A 1 86 ? -0.748 4.654 11.018 1.00 97.88 86 SER A C 1
ATOM 644 O O . SER A 1 86 ? -1.060 4.438 9.850 1.00 97.88 86 SER A O 1
ATOM 646 N N . ASP A 1 87 ? -0.084 5.754 11.384 1.00 97.25 87 ASP A N 1
ATOM 647 C CA . ASP A 1 87 ? 0.389 6.740 10.405 1.00 97.25 87 ASP A CA 1
ATOM 648 C C . ASP A 1 87 ? 1.753 6.331 9.857 1.00 97.25 87 ASP A C 1
ATOM 650 O O . ASP A 1 87 ? 2.713 6.206 10.629 1.00 97.25 87 ASP A O 1
ATOM 654 N N . ASN A 1 88 ? 1.883 6.199 8.537 1.00 95.19 88 ASN A N 1
ATOM 655 C CA . ASN A 1 88 ? 3.162 5.852 7.927 1.00 95.19 88 ASN A CA 1
ATOM 656 C C . ASN A 1 88 ? 4.012 7.114 7.791 1.00 95.19 88 ASN A C 1
ATOM 658 O O . ASN A 1 88 ? 3.567 8.165 7.318 1.00 95.19 88 ASN A O 1
ATOM 662 N N . LYS A 1 89 ? 5.276 7.032 8.217 1.00 93.00 89 LYS A N 1
ATOM 663 C CA . LYS A 1 89 ? 6.221 8.122 7.972 1.00 93.00 89 LYS A CA 1
ATOM 664 C C . LYS A 1 89 ? 6.502 8.217 6.472 1.00 93.00 89 LYS A C 1
ATOM 666 O O . LYS A 1 89 ? 6.529 7.185 5.799 1.00 93.00 89 LYS A O 1
ATOM 671 N N . PRO A 1 90 ? 6.787 9.426 5.948 1.00 90.06 90 PRO A N 1
ATOM 672 C CA . PRO A 1 90 ? 7.156 9.587 4.551 1.00 90.06 90 PRO A CA 1
ATOM 673 C C . PRO A 1 90 ? 8.261 8.597 4.152 1.00 90.06 90 PRO A C 1
ATOM 675 O O . PRO A 1 90 ? 9.256 8.459 4.882 1.00 90.06 90 PRO A O 1
ATOM 678 N N . PRO A 1 91 ? 8.098 7.884 3.027 1.00 85.44 91 PRO A N 1
ATOM 679 C CA . PRO A 1 91 ? 9.081 6.902 2.609 1.00 85.44 91 PRO A CA 1
ATOM 680 C C . PRO A 1 91 ? 10.394 7.571 2.180 1.00 85.44 91 PRO A C 1
ATOM 682 O O . PRO A 1 91 ? 10.429 8.749 1.814 1.00 85.44 91 PRO A O 1
ATOM 685 N N . LEU A 1 92 ? 11.488 6.802 2.183 1.00 80.31 92 LEU A N 1
ATOM 686 C CA . LEU A 1 92 ? 12.733 7.215 1.521 1.00 80.31 92 LEU A CA 1
ATOM 687 C C . LEU A 1 92 ? 12.598 7.125 -0.009 1.00 80.31 92 LEU A C 1
ATOM 689 O O . LEU A 1 92 ? 11.548 6.796 -0.566 1.00 80.31 92 LEU A O 1
ATOM 693 N N . HIS A 1 93 ? 13.714 7.369 -0.702 1.00 73.44 93 HIS A N 1
ATOM 694 C CA . HIS A 1 93 ? 13.865 6.983 -2.099 1.00 73.44 93 HIS A CA 1
ATOM 695 C C . HIS A 1 93 ? 13.432 5.515 -2.295 1.00 73.44 93 HIS A C 1
ATOM 697 O O . HIS A 1 93 ? 13.791 4.642 -1.504 1.00 73.44 93 HIS A O 1
ATOM 703 N N . ASN A 1 94 ? 12.653 5.256 -3.348 1.00 74.75 94 ASN A N 1
ATOM 704 C CA . ASN A 1 94 ? 12.093 3.943 -3.702 1.00 74.75 94 ASN A CA 1
ATOM 705 C C . ASN A 1 94 ? 10.969 3.414 -2.789 1.00 74.75 94 ASN A C 1
ATOM 707 O O . ASN A 1 94 ? 10.804 2.203 -2.680 1.00 74.75 94 ASN A O 1
ATOM 711 N N . PHE A 1 95 ? 10.184 4.292 -2.154 1.00 86.56 95 PHE A N 1
ATOM 712 C CA . PHE A 1 95 ? 8.976 3.926 -1.388 1.00 86.56 95 PHE A CA 1
ATOM 713 C C . PHE A 1 95 ? 9.224 3.097 -0.116 1.00 86.56 95 PHE A C 1
ATOM 715 O O . PHE A 1 95 ? 8.269 2.698 0.550 1.00 86.56 95 PHE A O 1
ATOM 722 N N . MET A 1 96 ? 10.485 2.867 0.256 1.00 87.19 96 MET A N 1
ATOM 723 C CA . MET A 1 96 ? 10.848 2.103 1.449 1.00 87.19 96 MET A CA 1
ATOM 724 C C . MET A 1 96 ? 10.328 2.780 2.721 1.00 87.19 96 MET A C 1
ATOM 726 O O . MET A 1 96 ? 10.545 3.977 2.928 1.00 87.19 96 MET A O 1
ATOM 730 N N . GLU A 1 97 ? 9.662 1.994 3.568 1.00 87.81 97 GLU A N 1
ATOM 731 C CA . GLU A 1 97 ? 9.109 2.448 4.846 1.00 87.81 97 GLU A CA 1
ATOM 732 C C . GLU A 1 97 ? 10.212 2.881 5.806 1.00 87.81 97 GLU A C 1
ATOM 734 O O . GLU A 1 97 ? 11.276 2.265 5.894 1.00 87.81 97 GLU A O 1
ATOM 739 N N . THR A 1 98 ? 9.939 3.947 6.554 1.00 92.38 98 THR A N 1
ATOM 740 C CA . THR A 1 98 ? 10.866 4.514 7.545 1.00 92.38 98 THR A CA 1
ATOM 741 C C . THR A 1 98 ? 10.371 4.359 8.980 1.00 92.38 98 THR A C 1
ATOM 743 O O . THR A 1 98 ? 11.028 4.798 9.927 1.00 92.38 98 THR A O 1
ATOM 746 N N . GLY A 1 99 ? 9.214 3.721 9.143 1.00 93.00 99 GLY A N 1
ATOM 747 C CA . GLY A 1 99 ? 8.513 3.525 10.401 1.00 93.00 99 GLY A CA 1
ATOM 748 C C . GLY A 1 99 ? 7.121 4.145 10.382 1.00 93.00 99 GLY A C 1
ATOM 749 O O . GLY A 1 99 ? 6.701 4.752 9.398 1.00 93.00 99 GLY A O 1
ATOM 750 N N . CYS A 1 100 ? 6.433 4.021 11.508 1.00 95.00 100 CYS A N 1
ATOM 751 C CA . CYS A 1 100 ? 5.068 4.493 11.684 1.00 95.00 100 CYS A CA 1
ATOM 752 C C . CYS A 1 100 ? 4.868 5.128 13.068 1.00 95.00 100 CYS A C 1
ATOM 754 O O . CYS A 1 100 ? 5.769 5.117 13.918 1.00 95.00 100 CYS A O 1
ATOM 756 N N . LEU A 1 101 ? 3.689 5.708 13.274 1.00 96.19 101 LEU A N 1
ATOM 757 C CA . LEU A 1 101 ? 3.164 6.119 14.569 1.00 96.19 101 LEU A CA 1
ATOM 758 C C . LEU A 1 101 ? 1.882 5.328 14.850 1.00 96.19 101 LEU A C 1
ATOM 760 O O . LEU A 1 101 ? 0.932 5.407 14.077 1.00 96.19 101 LEU A O 1
ATOM 764 N N . CYS A 1 102 ? 1.863 4.593 15.962 1.00 93.62 102 CYS A N 1
ATOM 765 C CA . CYS A 1 102 ? 0.700 3.837 16.418 1.00 93.62 102 CYS A CA 1
ATOM 766 C C . CYS A 1 102 ? 0.431 4.147 17.908 1.00 93.62 102 CYS A C 1
ATOM 768 O O . CYS A 1 102 ? 1.344 3.971 18.725 1.00 93.62 102 CYS A O 1
ATOM 770 N N . PRO A 1 103 ? -0.777 4.618 18.282 1.00 94.12 103 PRO A N 1
ATOM 771 C CA . PRO A 1 103 ? -1.927 4.860 17.403 1.00 94.12 103 PRO A CA 1
ATOM 772 C C . PRO A 1 103 ? -1.757 6.116 16.528 1.00 94.12 103 PRO A C 1
ATOM 774 O O . PRO A 1 103 ? -0.957 6.995 16.845 1.00 94.12 103 PRO A O 1
ATOM 777 N N . SER A 1 104 ? -2.537 6.192 15.447 1.00 97.56 104 SER A N 1
ATOM 778 C CA . SER A 1 104 ? -2.604 7.337 14.533 1.00 97.56 104 SER A CA 1
ATOM 779 C C . SER A 1 104 ? -2.920 8.658 15.248 1.00 97.56 104 SER A C 1
ATOM 781 O O . SER A 1 104 ? -3.746 8.725 16.163 1.00 97.56 104 SER A O 1
ATOM 783 N N . ALA A 1 105 ? -2.277 9.728 14.784 1.00 96.62 105 ALA A N 1
ATOM 784 C CA . ALA A 1 105 ? -2.522 11.111 15.170 1.00 96.62 105 ALA A CA 1
ATOM 785 C C . ALA A 1 105 ? -3.557 11.816 14.269 1.00 96.62 105 ALA A C 1
ATOM 787 O O .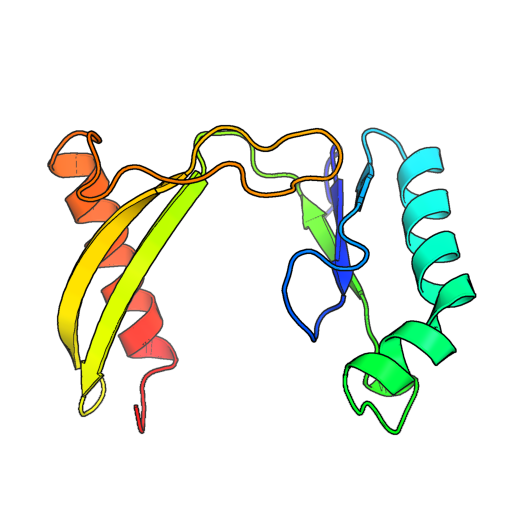 ALA A 1 105 ? -3.791 13.016 14.437 1.00 96.62 105 ALA A O 1
ATOM 788 N N . LEU A 1 106 ? -4.177 11.109 13.316 1.00 96.56 106 LEU A N 1
ATOM 789 C CA . LEU A 1 106 ? -5.241 11.668 12.482 1.00 96.56 106 LEU A CA 1
ATOM 790 C C . LEU A 1 106 ? -6.447 12.117 13.323 1.00 96.56 106 LEU A C 1
ATOM 792 O O . LEU A 1 106 ? -6.720 11.530 14.374 1.00 96.56 106 LEU A O 1
ATOM 796 N N . PRO A 1 107 ? -7.231 13.105 12.854 1.00 97.56 107 PRO A N 1
ATOM 797 C CA . PRO A 1 107 ? -8.507 13.441 13.473 1.00 97.56 107 PRO A CA 1
ATOM 798 C C . PRO A 1 107 ? -9.416 12.213 13.595 1.00 97.56 107 PRO A C 1
ATOM 800 O O . PRO A 1 107 ? -9.485 11.391 12.680 1.00 97.56 107 PRO A O 1
ATOM 803 N N . CYS A 1 108 ? -10.169 12.112 14.695 1.00 96.19 108 CYS A N 1
ATOM 804 C CA . CYS A 1 108 ? -11.054 10.968 14.947 1.00 96.19 108 CYS A CA 1
ATOM 805 C C . CYS A 1 108 ? -12.041 10.710 13.797 1.00 96.19 108 CYS A C 1
ATOM 807 O O . CYS A 1 108 ? -12.368 9.562 13.515 1.00 96.19 108 CYS A O 1
ATOM 809 N N . GLU A 1 109 ? -12.503 11.764 13.118 1.00 97.81 109 GLU A N 1
ATOM 810 C CA . GLU A 1 109 ? -13.399 11.643 11.963 1.00 97.81 109 GLU A CA 1
ATOM 811 C C . GLU A 1 109 ? -12.740 10.946 10.768 1.00 97.81 109 GLU A C 1
ATOM 813 O O . GLU A 1 109 ? -13.397 10.187 10.060 1.00 97.81 109 GLU A O 1
ATOM 818 N N . ASP A 1 110 ? -11.448 11.176 10.542 1.00 97.25 110 ASP A N 1
ATOM 819 C CA . ASP A 1 110 ? -10.716 10.541 9.448 1.00 97.25 110 ASP A CA 1
ATOM 820 C C . ASP A 1 110 ? -10.368 9.094 9.796 1.00 97.25 110 ASP A C 1
ATOM 822 O O . ASP A 1 110 ? -10.544 8.208 8.959 1.00 97.25 110 ASP A O 1
ATOM 826 N N . GLN A 1 111 ? -10.013 8.821 11.057 1.00 97.56 111 GLN A N 1
ATOM 827 C CA . GLN A 1 111 ? -9.885 7.446 11.547 1.00 97.56 111 GLN A CA 1
ATOM 828 C C . GLN A 1 111 ? -11.207 6.678 11.390 1.00 97.56 111 GLN A C 1
ATOM 830 O O . GLN A 1 111 ? -11.212 5.557 10.889 1.00 97.56 111 GLN A O 1
ATOM 835 N N . ALA A 1 112 ? -12.348 7.293 11.720 1.00 97.38 112 ALA A N 1
ATOM 836 C CA . ALA A 1 112 ? -13.659 6.667 11.555 1.00 97.38 112 ALA A CA 1
ATOM 837 C C . ALA A 1 112 ? -13.982 6.336 10.086 1.00 97.38 112 ALA A C 1
ATOM 839 O O . ALA A 1 112 ? -14.535 5.272 9.808 1.00 97.38 112 ALA A O 1
ATOM 840 N N . LYS A 1 113 ? -13.604 7.197 9.130 1.00 98.00 113 LYS A N 1
ATOM 841 C CA . LYS A 1 113 ? -13.762 6.913 7.690 1.00 98.00 113 LYS A CA 1
ATOM 842 C C . LYS A 1 113 ? -12.910 5.722 7.244 1.00 98.00 113 LYS A C 1
ATOM 844 O O . LYS A 1 113 ? -13.387 4.911 6.455 1.00 98.00 113 LYS A O 1
ATOM 849 N N . LEU A 1 114 ? -11.681 5.604 7.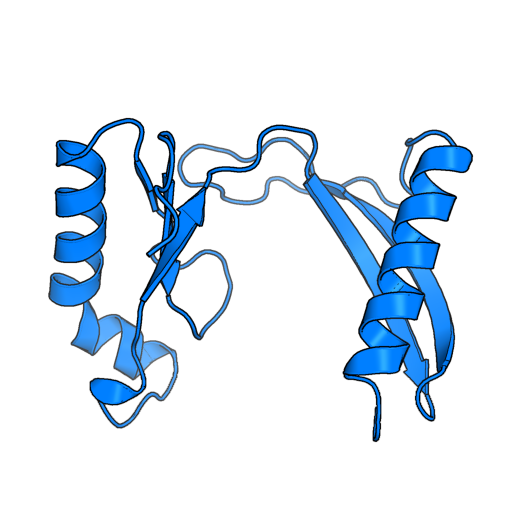752 1.00 97.69 114 LEU A N 1
ATOM 850 C CA . LEU A 1 114 ? -10.792 4.472 7.463 1.00 97.69 114 LEU A CA 1
ATOM 851 C C . LEU A 1 114 ? -11.356 3.161 8.020 1.00 97.69 114 LEU A C 1
ATOM 853 O O . LEU A 1 114 ? -11.392 2.159 7.312 1.00 97.69 114 LEU A O 1
ATOM 857 N N . LEU A 1 115 ? -11.872 3.182 9.251 1.00 97.38 115 LEU A N 1
ATOM 858 C CA . LEU A 1 115 ? -12.527 2.020 9.857 1.00 97.38 115 LEU A CA 1
ATOM 859 C C . LEU A 1 115 ? -13.803 1.624 9.102 1.00 97.38 115 LEU A C 1
ATOM 861 O O . LEU A 1 115 ? -14.033 0.446 8.856 1.00 97.38 115 LEU A O 1
ATOM 865 N N . GLN A 1 116 ? -14.598 2.596 8.651 1.00 97.81 116 GLN A N 1
ATOM 866 C CA . GLN A 1 116 ? -15.766 2.314 7.816 1.00 97.81 116 GLN A CA 1
ATOM 867 C C . GLN A 1 116 ? -15.376 1.709 6.458 1.00 97.81 116 GLN A C 1
ATOM 869 O O . GLN A 1 116 ? -16.080 0.841 5.942 1.00 97.81 116 GLN A O 1
ATOM 874 N N . LEU A 1 117 ? -14.267 2.159 5.864 1.00 97.44 117 LEU A N 1
ATOM 875 C CA . LEU A 1 117 ? -13.736 1.566 4.640 1.00 97.44 117 LEU A CA 1
ATOM 876 C C . LEU A 1 117 ? -13.281 0.120 4.875 1.00 97.44 117 LEU A C 1
ATOM 878 O O . LEU A 1 117 ? -13.602 -0.738 4.054 1.00 97.44 117 LEU A O 1
ATOM 882 N N . LEU A 1 118 ? -12.596 -0.159 5.989 1.00 97.44 118 LEU A N 1
ATOM 883 C CA . LEU A 1 118 ? -12.225 -1.521 6.380 1.00 97.44 118 LEU A CA 1
ATOM 884 C C . LEU A 1 118 ? -13.463 -2.424 6.470 1.00 97.44 118 LEU A C 1
ATOM 886 O O . LEU A 1 118 ? -13.480 -3.475 5.839 1.00 97.44 118 LEU A O 1
ATOM 890 N N . GLU A 1 119 ? -14.514 -2.000 7.174 1.00 96.25 119 GLU A N 1
ATOM 891 C CA . GLU A 1 119 ? -15.771 -2.761 7.279 1.00 96.25 119 GLU A CA 1
ATOM 892 C C . GLU A 1 119 ? -16.380 -3.061 5.901 1.00 96.25 119 GLU A C 1
ATOM 894 O O . GLU A 1 119 ? -16.805 -4.183 5.625 1.00 96.25 119 GLU A O 1
ATOM 899 N N . ASN A 1 120 ? -16.362 -2.085 4.987 1.00 96.12 120 ASN A N 1
ATOM 900 C CA . ASN A 1 120 ? -16.844 -2.291 3.622 1.00 96.12 120 ASN A CA 1
ATOM 901 C C . ASN A 1 120 ? -16.010 -3.354 2.889 1.00 96.12 120 ASN A C 1
ATOM 903 O O . ASN A 1 120 ? -16.579 -4.226 2.237 1.00 96.12 120 ASN A O 1
ATOM 907 N N . VAL A 1 121 ? -14.679 -3.314 3.008 1.00 96.00 121 VAL A N 1
ATOM 908 C CA . VAL A 1 121 ? -13.783 -4.316 2.406 1.00 96.00 121 VAL A CA 1
ATOM 909 C C . VAL A 1 121 ? -14.046 -5.703 2.996 1.00 96.00 121 VAL A C 1
ATOM 911 O O . VAL A 1 121 ? -14.194 -6.665 2.243 1.00 96.00 121 VAL A O 1
ATOM 914 N N . VAL A 1 122 ? -14.172 -5.813 4.320 1.00 95.69 122 VAL A N 1
ATOM 915 C CA . VAL A 1 122 ? -14.471 -7.084 4.997 1.00 95.69 122 VAL A CA 1
ATOM 916 C C . VAL A 1 122 ? -15.835 -7.626 4.571 1.00 95.69 122 VAL A C 1
ATOM 918 O O . VAL A 1 122 ? -15.947 -8.812 4.293 1.00 95.69 122 VAL A O 1
ATOM 921 N N . SER A 1 123 ? -16.849 -6.779 4.390 1.00 93.12 123 SER A N 1
ATOM 922 C CA . SER A 1 123 ? -18.160 -7.231 3.899 1.00 93.12 123 SER A CA 1
ATOM 923 C C . SER A 1 123 ? -18.132 -7.793 2.470 1.00 93.12 123 SER A C 1
ATOM 925 O O . SER A 1 123 ? -19.019 -8.552 2.090 1.00 93.12 123 SER A O 1
ATOM 927 N N . MET A 1 124 ? -17.136 -7.405 1.664 1.00 93.69 124 MET A N 1
ATOM 928 C CA . MET A 1 124 ? -16.994 -7.851 0.275 1.00 93.69 124 MET A CA 1
ATOM 929 C C . MET A 1 124 ? -16.112 -9.094 0.134 1.00 93.69 124 MET A C 1
ATOM 931 O O . MET A 1 124 ? -16.332 -9.887 -0.779 1.00 93.69 124 MET A O 1
ATOM 935 N N . TYR A 1 125 ? -15.096 -9.237 0.990 1.00 92.12 125 TYR A N 1
ATOM 936 C CA . TYR A 1 125 ? -14.026 -10.229 0.815 1.00 92.12 125 TYR A CA 1
ATOM 937 C C . TYR A 1 125 ? -13.731 -11.068 2.063 1.00 92.12 125 TYR A C 1
ATOM 939 O O . TYR A 1 125 ? -12.890 -11.959 2.007 1.00 92.12 125 TYR A O 1
ATOM 947 N N . GLY A 1 126 ? -14.378 -10.774 3.188 1.00 83.44 126 GLY A N 1
ATOM 948 C CA . GLY A 1 126 ? -14.119 -11.393 4.487 1.00 83.44 126 GLY A CA 1
ATOM 949 C C . GLY A 1 126 ? -14.885 -12.687 4.742 1.00 83.44 126 GLY A C 1
ATOM 950 O O . GLY A 1 126 ? -14.782 -13.230 5.837 1.00 83.44 126 GLY A O 1
ATOM 951 N N . ASP A 1 127 ? -15.642 -13.194 3.768 1.00 82.94 127 ASP A N 1
ATOM 952 C CA . ASP A 1 127 ? -16.305 -14.491 3.889 1.00 82.94 127 ASP A CA 1
ATOM 953 C C . ASP A 1 127 ? -15.258 -15.597 4.100 1.00 82.94 127 ASP A C 1
ATOM 955 O O . ASP A 1 127 ? -14.452 -15.899 3.220 1.00 82.94 127 ASP A O 1
ATOM 959 N N . GLY A 1 128 ? -15.280 -16.217 5.281 1.00 72.88 128 GLY A N 1
ATOM 960 C CA . GLY A 1 128 ? -14.328 -17.261 5.669 1.00 72.88 128 GLY A CA 1
ATOM 961 C C . GLY A 1 128 ? -13.041 -16.759 6.338 1.00 72.88 128 GLY A C 1
ATOM 962 O O . GLY A 1 128 ? -12.171 -17.588 6.610 1.00 72.88 128 GLY A O 1
ATOM 963 N N . LEU A 1 129 ? -12.932 -15.450 6.613 1.00 71.44 129 LEU A N 1
ATOM 964 C CA . LEU A 1 129 ? -11.954 -14.856 7.534 1.00 71.44 129 LEU A CA 1
ATOM 965 C C . LEU A 1 129 ? -12.560 -14.655 8.928 1.00 71.44 129 LEU A C 1
ATOM 967 O O . LEU A 1 129 ? -13.748 -14.266 9.029 1.00 71.44 129 LEU A O 1
#